Protein AF-A0A4Y8C7R5-F1 (afdb_monomer_lite)

Structure (mmCIF, N/CA/C/O backbone):
data_AF-A0A4Y8C7R5-F1
#
_entry.id   AF-A0A4Y8C7R5-F1
#
loop_
_atom_site.group_PDB
_atom_site.id
_atom_site.type_symbol
_atom_site.label_atom_id
_atom_site.label_alt_id
_atom_site.label_comp_id
_atom_site.label_asym_id
_atom_site.label_entity_id
_atom_site.label_seq_id
_atom_site.pdbx_PDB_ins_code
_atom_site.Cartn_x
_atom_site.Cartn_y
_atom_site.Cartn_z
_atom_site.occupancy
_atom_site.B_iso_or_equiv
_atom_site.auth_seq_id
_atom_site.auth_comp_id
_atom_site.auth_asym_id
_atom_site.auth_atom_id
_atom_site.pdbx_PDB_model_num
ATOM 1 N N . LEU A 1 1 ? -2.862 3.485 18.247 1.00 93.06 1 LEU A N 1
ATOM 2 C CA . LEU A 1 1 ? -3.913 4.277 17.556 1.00 93.06 1 LEU A CA 1
ATOM 3 C C . LEU A 1 1 ? -3.954 5.691 18.142 1.00 93.06 1 LEU A C 1
ATOM 5 O O . LEU A 1 1 ? -3.669 5.818 19.326 1.00 93.06 1 LEU A O 1
ATOM 9 N N . ARG A 1 2 ? -4.249 6.750 17.368 1.00 95.62 2 ARG A N 1
ATOM 10 C CA . ARG A 1 2 ? -4.486 8.093 17.945 1.00 95.62 2 ARG A CA 1
ATOM 11 C C . ARG A 1 2 ? -5.912 8.171 18.480 1.00 95.62 2 ARG A C 1
ATOM 13 O O . ARG A 1 2 ? -6.834 7.861 17.728 1.00 95.62 2 ARG A O 1
ATOM 20 N N . MET A 1 3 ? -6.077 8.527 19.752 1.00 94.94 3 MET A N 1
ATOM 21 C CA . MET A 1 3 ? -7.369 8.437 20.441 1.00 94.94 3 MET A CA 1
ATOM 22 C C . MET A 1 3 ? -7.666 9.693 21.265 1.00 94.94 3 MET A C 1
ATOM 24 O O . MET A 1 3 ? -6.744 10.327 21.791 1.00 94.94 3 MET A O 1
ATOM 28 N N . ASN A 1 4 ? -8.945 10.062 21.343 1.00 94.88 4 ASN A N 1
ATOM 29 C CA . ASN A 1 4 ? -9.436 11.081 22.273 1.00 94.88 4 ASN A CA 1
ATOM 30 C C . ASN A 1 4 ? -9.603 10.494 23.693 1.00 94.88 4 ASN A C 1
ATOM 32 O O . ASN A 1 4 ? -9.380 9.305 23.921 1.00 94.88 4 ASN A O 1
ATOM 36 N N . GLU A 1 5 ? -10.021 11.321 24.653 1.00 91.25 5 GLU A N 1
ATOM 37 C CA . GLU A 1 5 ? -10.247 10.908 26.051 1.00 91.25 5 GLU A CA 1
ATOM 38 C C . GLU A 1 5 ? -11.349 9.848 26.211 1.00 91.25 5 GLU A C 1
ATOM 40 O O . GLU A 1 5 ? -11.364 9.120 27.198 1.00 91.25 5 GLU A O 1
ATOM 45 N N . LYS A 1 6 ? -12.244 9.721 25.223 1.00 91.94 6 LYS A N 1
ATOM 46 C CA . LYS A 1 6 ? -13.325 8.724 25.191 1.00 91.94 6 LYS A CA 1
ATOM 47 C C . LYS A 1 6 ? -12.895 7.390 24.572 1.00 91.94 6 LYS A C 1
ATOM 49 O O . LYS A 1 6 ? -13.699 6.467 24.504 1.00 91.94 6 LYS A O 1
ATOM 54 N N . GLY A 1 7 ? -11.651 7.278 24.101 1.00 90.12 7 GLY A N 1
ATOM 55 C CA . GLY A 1 7 ? -11.149 6.073 23.442 1.00 90.12 7 GLY A CA 1
ATOM 56 C C . GLY A 1 7 ? -11.625 5.908 21.991 1.00 90.12 7 GLY A C 1
ATOM 57 O O . GLY A 1 7 ? -11.603 4.808 21.438 1.00 90.12 7 GLY A O 1
ATOM 58 N N . GLU A 1 8 ? -12.047 6.986 21.337 1.00 93.25 8 GLU A N 1
ATOM 59 C CA . GLU A 1 8 ? -12.423 6.979 19.922 1.00 93.25 8 GLU A CA 1
ATOM 60 C C . GLU A 1 8 ? -11.249 7.450 19.063 1.00 93.25 8 GLU A C 1
ATOM 62 O O . GLU A 1 8 ? -10.405 8.222 19.523 1.00 93.25 8 GLU A O 1
ATOM 67 N N . PHE A 1 9 ? -11.187 7.008 17.804 1.00 95.44 9 PHE A N 1
ATOM 68 C CA . PHE A 1 9 ? -10.166 7.490 16.877 1.00 95.44 9 PHE A CA 1
ATOM 69 C C . PHE A 1 9 ? -10.301 9.000 16.651 1.00 95.44 9 PHE A C 1
ATOM 71 O O . PHE A 1 9 ? -11.352 9.485 16.235 1.00 95.44 9 PHE A O 1
ATOM 78 N N . ASP A 1 10 ? -9.206 9.727 16.867 1.00 95.19 10 ASP A N 1
ATOM 79 C CA . ASP A 1 10 ? -9.136 11.170 16.659 1.00 95.19 10 ASP A CA 1
ATOM 80 C C . ASP A 1 10 ? -7.790 11.541 16.026 1.00 95.19 10 ASP A C 1
ATOM 82 O O . ASP A 1 10 ? -6.719 11.228 16.554 1.00 95.19 10 ASP A O 1
ATOM 86 N N . LYS A 1 11 ? -7.835 12.271 14.906 1.00 93.69 11 LYS A N 1
ATOM 87 C CA . LYS A 1 11 ? -6.648 12.785 14.208 1.00 93.69 11 LYS A CA 1
ATOM 88 C C . LYS A 1 11 ? -5.829 13.772 15.040 1.00 93.69 11 LYS A C 1
ATOM 90 O O . LYS A 1 11 ? -4.698 14.048 14.661 1.00 93.69 11 LYS A O 1
ATOM 95 N N . LYS A 1 12 ? -6.367 14.328 16.123 1.00 95.75 12 LYS A N 1
ATOM 96 C CA . LYS A 1 12 ? -5.662 15.207 17.067 1.00 95.75 12 LYS A CA 1
ATOM 97 C C . LYS A 1 12 ? -5.332 14.510 18.389 1.00 95.75 12 LYS A C 1
ATOM 99 O O . LYS A 1 12 ? -4.535 15.040 19.157 1.00 95.75 12 LYS A O 1
ATOM 104 N N . GLY A 1 13 ? -5.848 13.300 18.609 1.00 95.56 13 GLY A N 1
ATOM 105 C CA . GLY A 1 13 ? -5.606 12.501 19.807 1.00 95.56 13 GLY A CA 1
ATOM 106 C C . GLY A 1 13 ? -4.139 12.106 20.016 1.00 95.56 13 GLY A C 1
ATOM 107 O O . GLY A 1 13 ? -3.312 12.194 19.097 1.00 95.56 13 GLY A O 1
ATOM 108 N N . LYS A 1 14 ? -3.816 11.636 21.226 1.00 96.31 14 LYS A N 1
ATOM 109 C CA . LYS A 1 14 ? -2.492 11.079 21.567 1.00 96.31 14 LYS A CA 1
ATOM 110 C C . LYS A 1 14 ? -2.416 9.606 21.157 1.00 96.31 14 LYS A C 1
ATOM 112 O O . LYS A 1 14 ? -3.442 8.932 21.066 1.00 96.31 14 LYS A O 1
ATOM 117 N N . PHE A 1 15 ? -1.212 9.099 20.886 1.00 97.00 15 PHE A N 1
ATOM 118 C CA . PHE A 1 15 ? -1.026 7.677 20.591 1.00 97.00 15 PHE A CA 1
ATOM 119 C C . PHE A 1 15 ? -1.237 6.827 21.843 1.00 97.00 15 PHE A C 1
ATOM 121 O O . PHE A 1 15 ? -0.657 7.100 22.890 1.00 97.00 15 PHE A O 1
ATOM 128 N N . GLN A 1 16 ? -2.042 5.779 21.701 1.00 95.75 16 GLN A N 1
ATOM 129 C CA . GLN A 1 16 ? -2.288 4.769 22.724 1.00 95.75 16 GLN A CA 1
ATOM 130 C C . GLN A 1 16 ? -2.087 3.363 22.148 1.00 95.75 16 GLN A C 1
ATOM 132 O O . GLN A 1 16 ? -2.276 3.136 20.942 1.00 95.75 16 GLN A O 1
ATOM 137 N N . GLN A 1 17 ? -1.686 2.426 23.010 1.00 96.50 17 GLN A N 1
ATOM 138 C CA . GLN A 1 17 ? -1.593 1.007 22.670 1.00 96.50 17 GLN A CA 1
ATOM 139 C C . GLN A 1 17 ? -2.992 0.412 22.490 1.00 96.50 17 GLN A C 1
ATOM 141 O O . GLN A 1 17 ? -3.919 0.751 23.219 1.00 96.50 17 GLN A O 1
ATOM 146 N N . VAL A 1 18 ? -3.137 -0.468 21.504 1.00 96.25 18 VAL A N 1
ATOM 147 C CA . VAL A 1 18 ? -4.388 -1.167 21.191 1.00 96.25 18 VAL A CA 1
ATOM 148 C C . VAL A 1 18 ? -4.074 -2.584 20.723 1.00 96.25 18 VAL A C 1
ATOM 150 O O . VAL A 1 18 ? -2.961 -2.850 20.267 1.00 96.25 18 VAL A O 1
ATOM 153 N N . SER A 1 19 ? -5.054 -3.483 20.802 1.00 97.69 19 SER A N 1
ATOM 154 C CA . SER A 1 19 ? -4.948 -4.800 20.174 1.00 97.69 19 SER A CA 1
ATOM 155 C C . SER A 1 19 ? -4.909 -4.684 18.646 1.00 97.69 19 SER A C 1
ATOM 157 O O . SER A 1 19 ? -5.400 -3.712 18.064 1.00 97.69 19 SER A O 1
ATOM 159 N N . TRP A 1 20 ? -4.374 -5.715 17.989 1.00 98.25 20 TRP A N 1
ATOM 160 C CA . TRP A 1 20 ? -4.404 -5.827 16.528 1.00 98.25 20 TRP A CA 1
ATOM 161 C C . TRP A 1 20 ? -5.822 -5.755 15.967 1.00 98.25 20 TRP A C 1
ATOM 163 O O . TRP A 1 20 ? -6.047 -5.032 15.001 1.00 98.25 20 TRP A O 1
ATOM 173 N N . GLN A 1 21 ? -6.782 -6.427 16.613 1.00 98.25 21 GLN A N 1
ATOM 174 C CA . GLN A 1 21 ? -8.183 -6.387 16.196 1.00 98.25 21 GLN A CA 1
ATOM 175 C C . GLN A 1 21 ? -8.705 -4.948 16.162 1.00 98.25 21 GLN A C 1
ATOM 177 O O . GLN A 1 21 ? -9.178 -4.488 15.129 1.00 98.25 21 GLN A O 1
ATOM 182 N N . ARG A 1 22 ? -8.510 -4.185 17.247 1.00 96.56 22 ARG A N 1
ATOM 183 C CA . ARG A 1 22 ? -8.985 -2.798 17.312 1.00 96.56 22 ARG A CA 1
ATOM 184 C C . ARG A 1 22 ? -8.316 -1.903 16.266 1.00 96.56 22 ARG A C 1
ATOM 186 O O . ARG A 1 22 ? -8.958 -0.986 15.753 1.00 96.56 22 ARG A O 1
ATOM 193 N N . ALA A 1 23 ? -7.035 -2.134 15.974 1.00 97.25 23 ALA A N 1
ATOM 194 C CA . ALA A 1 23 ? -6.325 -1.398 14.934 1.00 97.25 23 ALA A CA 1
ATOM 195 C C . ALA A 1 23 ? -6.915 -1.684 13.543 1.00 97.25 23 ALA A C 1
ATOM 197 O O . ALA A 1 23 ? -7.201 -0.740 12.805 1.00 97.25 23 ALA A O 1
ATOM 198 N N . PHE A 1 24 ? -7.146 -2.959 13.216 1.00 98.38 24 PHE A N 1
ATOM 199 C CA . PHE A 1 24 ? -7.731 -3.351 11.935 1.00 98.38 24 PHE A CA 1
ATOM 200 C C . PHE A 1 24 ? -9.185 -2.898 11.780 1.00 98.38 24 PHE A C 1
ATOM 202 O O . PHE A 1 24 ? -9.522 -2.413 10.703 1.00 98.38 24 PHE A O 1
ATOM 209 N N . ASP A 1 25 ? -10.003 -2.930 12.837 1.00 97.94 25 ASP A N 1
ATOM 210 C CA . ASP A 1 25 ? -11.384 -2.421 12.794 1.00 97.94 25 ASP A CA 1
ATOM 211 C C . ASP A 1 25 ? -11.423 -0.935 12.390 1.00 97.94 25 ASP A C 1
ATOM 213 O O . ASP A 1 25 ? -12.257 -0.500 11.592 1.00 97.94 25 ASP A O 1
ATOM 217 N N . GLU A 1 26 ? -10.501 -0.126 12.928 1.00 97.69 26 GLU A N 1
ATOM 218 C CA . GLU A 1 26 ? -10.422 1.290 12.571 1.00 97.69 26 GLU A CA 1
ATOM 219 C C . GLU A 1 26 ? -9.878 1.486 11.148 1.00 97.69 26 GLU A C 1
ATOM 221 O O . GLU A 1 26 ? -10.410 2.310 10.404 1.00 97.69 26 GLU A O 1
ATOM 226 N N . MET A 1 27 ? -8.865 0.712 10.736 1.00 97.62 27 MET A N 1
ATOM 227 C CA . MET A 1 27 ? -8.351 0.749 9.361 1.00 97.62 27 MET A CA 1
ATOM 228 C C . MET A 1 27 ? -9.441 0.395 8.346 1.00 97.62 27 MET A C 1
ATOM 230 O O . MET A 1 27 ? -9.612 1.122 7.371 1.00 97.62 27 MET A O 1
ATOM 234 N N . GLU A 1 28 ? -10.212 -0.666 8.590 1.00 98.19 28 GLU A N 1
ATOM 235 C CA . GLU A 1 28 ? -11.317 -1.096 7.733 1.00 98.19 28 GLU A CA 1
ATOM 236 C C . GLU A 1 28 ? -12.394 -0.013 7.627 1.00 98.19 28 GLU A C 1
ATOM 238 O O . GLU A 1 28 ? -12.816 0.333 6.521 1.00 98.19 28 GLU A O 1
ATOM 243 N N . LYS A 1 29 ? -12.813 0.564 8.760 1.00 97.94 29 LYS A N 1
ATOM 244 C CA . LYS A 1 29 ? -13.812 1.638 8.795 1.00 97.94 29 LYS A CA 1
ATOM 245 C C . LYS A 1 29 ? -13.389 2.833 7.939 1.00 97.94 29 LYS A C 1
ATOM 247 O O . LYS A 1 29 ? -14.181 3.322 7.132 1.00 97.94 29 LYS A O 1
ATOM 252 N N . GLN A 1 30 ? -12.154 3.311 8.104 1.00 96.81 30 GLN A N 1
ATOM 253 C CA . GLN A 1 30 ? -11.653 4.467 7.351 1.00 96.81 30 GLN A CA 1
ATOM 254 C C . GLN A 1 30 ? -11.419 4.125 5.874 1.00 96.81 30 GLN A C 1
ATOM 256 O O . GLN A 1 30 ? -11.746 4.933 5.005 1.00 96.81 30 GLN A O 1
ATOM 261 N N . PHE A 1 31 ? -10.924 2.919 5.584 1.00 97.94 31 PHE A N 1
ATOM 262 C CA . PHE A 1 31 ? -10.749 2.423 4.223 1.00 97.94 31 PHE A CA 1
ATOM 263 C C . PHE A 1 31 ? -12.085 2.370 3.480 1.00 97.94 31 PHE A C 1
ATOM 265 O O . PHE A 1 31 ? -12.218 2.974 2.420 1.00 97.94 31 PHE A O 1
ATOM 272 N N . LYS A 1 32 ? -13.102 1.710 4.054 1.00 98.00 32 LYS A N 1
ATOM 273 C CA . LYS A 1 32 ? -14.443 1.609 3.459 1.00 98.00 32 LYS A CA 1
ATOM 274 C C . LYS A 1 32 ? -15.080 2.977 3.268 1.00 98.00 32 LYS A C 1
ATOM 276 O O . LYS A 1 32 ? -15.717 3.196 2.246 1.00 98.00 32 LYS A O 1
ATOM 281 N N . LYS A 1 33 ? -14.885 3.912 4.205 1.00 97.94 33 LYS A N 1
ATOM 282 C CA . LYS A 1 33 ? -15.355 5.293 4.042 1.00 97.94 33 LYS A CA 1
ATOM 283 C C . LYS A 1 33 ? -14.766 5.934 2.779 1.00 97.94 33 LYS A C 1
ATOM 285 O O . LYS A 1 33 ? -15.529 6.376 1.928 1.00 97.94 33 LYS A O 1
ATOM 290 N N . ALA A 1 34 ? -13.438 5.951 2.647 1.00 97.94 34 ALA A N 1
ATOM 291 C CA . ALA A 1 34 ? -12.767 6.556 1.495 1.00 97.94 34 ALA A CA 1
ATOM 292 C C . ALA A 1 34 ? -13.106 5.834 0.181 1.00 97.94 34 ALA A C 1
ATOM 294 O O . ALA A 1 34 ? -13.383 6.478 -0.827 1.00 97.94 34 ALA A O 1
ATOM 295 N N . TYR A 1 35 ? -13.140 4.501 0.208 1.00 97.75 35 TYR A N 1
ATOM 296 C CA . TYR A 1 35 ? -13.466 3.683 -0.956 1.00 97.75 35 TYR A CA 1
ATOM 297 C C . TYR A 1 35 ? -14.916 3.875 -1.417 1.00 97.75 35 TYR A C 1
ATOM 299 O O . TYR A 1 35 ? -15.170 3.942 -2.612 1.00 97.75 35 TYR A O 1
ATOM 307 N N . ASN A 1 36 ? -15.880 3.998 -0.501 1.00 98.19 36 ASN A N 1
ATOM 308 C CA . ASN A 1 36 ? -17.281 4.226 -0.868 1.00 98.19 36 ASN A CA 1
ATOM 309 C C . ASN A 1 36 ? -17.521 5.640 -1.419 1.00 98.19 36 ASN A C 1
ATOM 311 O O . ASN A 1 36 ? -18.402 5.820 -2.25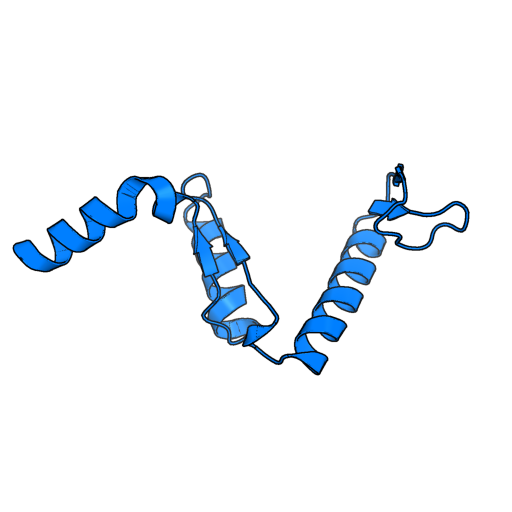2 1.00 98.19 36 ASN A O 1
ATOM 315 N N . GLU A 1 37 ? -16.760 6.634 -0.953 1.00 98.44 37 GLU A N 1
ATOM 316 C CA . GLU A 1 37 ? -16.897 8.034 -1.377 1.00 98.44 37 GLU A CA 1
ATOM 317 C C . GLU A 1 37 ? -16.199 8.314 -2.717 1.00 98.44 37 GLU A C 1
ATOM 319 O O . GLU A 1 37 ? -16.749 9.004 -3.571 1.00 98.44 37 GLU A O 1
ATOM 324 N N . LEU A 1 38 ? -14.996 7.769 -2.912 1.00 98.25 38 LEU A N 1
ATOM 325 C CA . LEU A 1 38 ? -14.123 8.097 -4.047 1.00 98.25 38 LEU A CA 1
ATOM 326 C C . LEU A 1 38 ? -13.895 6.911 -4.998 1.00 98.25 38 LEU A C 1
ATOM 328 O O . LEU A 1 38 ? -13.262 7.058 -6.041 1.00 98.25 38 LEU A O 1
ATOM 332 N N . GLY A 1 39 ? -14.382 5.718 -4.658 1.00 97.50 39 GLY A N 1
ATOM 333 C CA . GLY A 1 39 ? -14.090 4.497 -5.401 1.00 97.50 39 GLY A CA 1
ATOM 334 C C . GLY A 1 39 ? -12.614 4.097 -5.316 1.00 97.50 39 GLY A C 1
ATOM 335 O O . GLY A 1 39 ? -11.890 4.425 -4.372 1.00 97.50 39 GLY A O 1
ATOM 336 N N . VAL A 1 40 ? -12.146 3.397 -6.352 1.00 97.50 40 VAL A N 1
ATOM 337 C CA . VAL A 1 40 ? -10.775 2.857 -6.439 1.00 97.50 40 VAL A CA 1
ATOM 338 C C . VAL A 1 40 ? -9.681 3.934 -6.425 1.00 97.50 40 VAL A C 1
ATOM 340 O O . VAL A 1 40 ? -8.532 3.636 -6.100 1.00 97.50 40 VAL A O 1
ATOM 343 N N . THR A 1 41 ? -10.010 5.184 -6.764 1.00 97.06 41 THR A N 1
ATOM 344 C CA . THR A 1 41 ? -9.050 6.299 -6.780 1.00 97.06 41 THR A CA 1
ATOM 345 C C . THR A 1 41 ? -8.820 6.901 -5.393 1.00 97.06 41 THR A C 1
ATOM 347 O O . THR A 1 41 ? -7.810 7.571 -5.194 1.00 97.06 41 THR A O 1
ATOM 350 N N . GLY A 1 42 ? -9.701 6.630 -4.421 1.00 97.19 42 GLY A N 1
ATOM 351 C CA . GLY A 1 42 ? -9.584 7.116 -3.041 1.00 97.19 42 GLY A CA 1
ATOM 352 C C . GLY A 1 42 ? -8.585 6.361 -2.168 1.00 97.19 42 GLY A C 1
ATOM 353 O O . GLY A 1 42 ? -8.319 6.774 -1.042 1.00 97.19 42 GLY A O 1
ATOM 354 N N . ILE A 1 43 ? -8.048 5.249 -2.666 1.00 97.81 43 ILE A N 1
ATOM 355 C CA . ILE A 1 43 ? -7.118 4.379 -1.949 1.00 97.81 43 ILE A CA 1
ATOM 356 C C . ILE A 1 43 ? -5.759 4.422 -2.631 1.00 97.81 43 ILE A C 1
ATOM 358 O O . ILE A 1 43 ? -5.683 4.498 -3.857 1.00 97.81 43 ILE A O 1
ATOM 362 N N . GLY A 1 44 ? -4.691 4.317 -1.843 1.00 97.62 44 GLY A N 1
ATOM 363 C CA . GLY A 1 44 ? -3.350 4.111 -2.367 1.00 97.62 44 GLY A CA 1
ATOM 364 C C . GLY A 1 44 ? -2.415 3.426 -1.376 1.00 97.62 44 GLY A C 1
ATOM 365 O O . GLY A 1 44 ? -2.672 3.402 -0.172 1.00 97.62 44 GLY A O 1
ATOM 366 N N . ILE A 1 45 ? -1.327 2.866 -1.902 1.00 98.38 45 ILE A N 1
ATOM 367 C CA . ILE A 1 45 ? -0.230 2.268 -1.137 1.00 98.38 45 ILE A CA 1
ATOM 368 C C . ILE A 1 45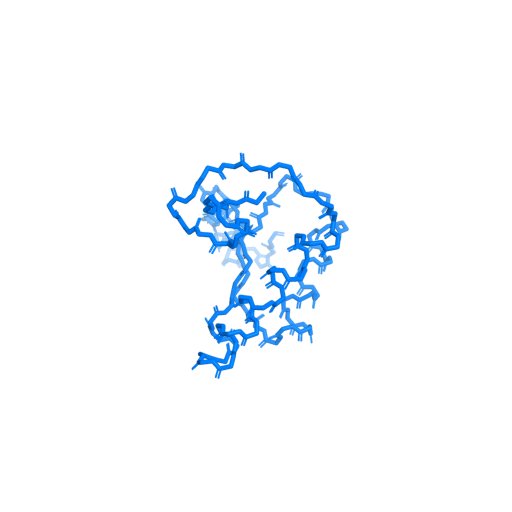 ? 1.067 2.985 -1.514 1.00 98.38 45 ILE A C 1
ATOM 370 O O . ILE A 1 45 ? 1.429 3.037 -2.687 1.00 98.38 45 ILE A O 1
ATOM 374 N N . PHE A 1 46 ? 1.789 3.497 -0.520 1.00 98.50 46 PHE A N 1
ATOM 375 C CA . PHE A 1 46 ? 3.147 4.001 -0.713 1.00 98.50 46 PHE A CA 1
ATOM 376 C C . PHE A 1 46 ? 4.144 2.934 -0.256 1.00 98.50 46 PHE A C 1
ATOM 378 O O . PHE A 1 46 ? 4.275 2.673 0.940 1.00 98.50 46 PHE A O 1
ATOM 385 N N . GLY A 1 47 ? 4.759 2.251 -1.221 1.00 98.12 47 GLY A N 1
ATOM 386 C CA . GLY A 1 47 ? 5.635 1.102 -0.987 1.00 98.12 47 GLY A CA 1
ATOM 387 C C . GLY A 1 47 ? 7.100 1.484 -0.772 1.00 98.12 47 GLY A C 1
ATOM 388 O O . GLY A 1 47 ? 7.467 2.659 -0.707 1.00 98.12 47 GLY A O 1
ATOM 389 N N . SER A 1 48 ? 7.972 0.478 -0.716 1.00 98.38 48 SER A N 1
ATOM 390 C CA . SER A 1 48 ? 9.410 0.696 -0.556 1.00 98.38 48 SER A CA 1
ATOM 391 C C . SER A 1 48 ? 10.248 -0.328 -1.316 1.00 98.38 48 SER A C 1
ATOM 393 O O . SER A 1 48 ? 9.889 -1.501 -1.375 1.00 98.38 48 SER A O 1
ATOM 395 N N . GLY A 1 49 ? 11.403 0.105 -1.832 1.00 98.25 49 GLY A N 1
ATOM 396 C CA . GLY A 1 49 ? 12.464 -0.786 -2.316 1.00 98.25 49 GLY A CA 1
ATOM 397 C C . GLY A 1 49 ? 13.193 -1.550 -1.199 1.00 98.25 49 GLY A C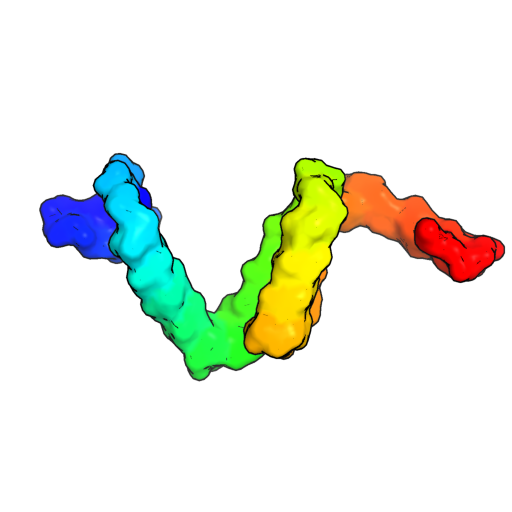 1
ATOM 398 O O . GLY A 1 49 ? 14.033 -2.391 -1.486 1.00 98.25 49 GLY A O 1
ATOM 399 N N . GLN A 1 50 ? 12.883 -1.264 0.070 1.00 98.56 50 GLN A N 1
ATOM 400 C CA . GLN A 1 50 ? 13.415 -1.970 1.245 1.00 98.56 50 GLN A CA 1
ATOM 401 C C . GLN A 1 50 ? 12.520 -3.134 1.696 1.00 98.56 50 GLN A C 1
ATOM 403 O O . GLN A 1 50 ? 12.852 -3.816 2.661 1.00 98.56 50 GLN A O 1
ATOM 408 N N . TYR A 1 51 ? 11.377 -3.343 1.040 1.00 98.50 51 TYR A N 1
ATOM 409 C CA . TYR A 1 51 ? 10.577 -4.544 1.246 1.00 98.50 51 TYR A CA 1
ATOM 410 C C . TYR A 1 51 ? 11.326 -5.786 0.773 1.00 98.50 51 TYR A C 1
ATOM 412 O O . TYR A 1 51 ? 12.137 -5.740 -0.153 1.00 98.50 51 TYR A O 1
ATOM 420 N N . THR A 1 52 ? 10.984 -6.928 1.359 1.00 98.75 52 THR A N 1
ATOM 421 C CA . THR A 1 52 ? 11.244 -8.207 0.703 1.00 98.75 52 THR A CA 1
ATOM 422 C C . THR A 1 52 ? 10.468 -8.280 -0.614 1.00 98.75 52 THR A C 1
ATOM 424 O O . THR A 1 52 ? 9.431 -7.632 -0.802 1.00 98.75 52 THR A O 1
ATOM 427 N N . ILE A 1 53 ? 10.938 -9.122 -1.536 1.00 98.56 53 ILE A N 1
ATOM 428 C CA . ILE A 1 53 ? 10.258 -9.345 -2.820 1.00 98.56 53 ILE A CA 1
ATOM 429 C C . ILE A 1 53 ? 8.808 -9.808 -2.587 1.00 98.56 53 ILE A C 1
ATOM 431 O O . ILE A 1 53 ? 7.883 -9.370 -3.271 1.00 98.56 53 ILE A O 1
ATOM 435 N N . GLN A 1 54 ? 8.596 -10.665 -1.586 1.00 98.75 54 GLN A N 1
ATOM 436 C CA . GLN A 1 54 ? 7.297 -11.229 -1.237 1.00 98.75 54 GLN A CA 1
ATOM 437 C C . GLN A 1 54 ? 6.337 -10.165 -0.693 1.00 98.75 54 GLN A C 1
ATOM 439 O O . GLN A 1 54 ? 5.175 -10.143 -1.098 1.00 98.75 54 GLN A O 1
ATOM 444 N N . GLU A 1 55 ? 6.805 -9.264 0.175 1.00 98.75 55 GLU A N 1
ATOM 445 C CA . GLU A 1 55 ? 6.001 -8.139 0.673 1.00 98.75 55 GLU A CA 1
ATOM 446 C C . GLU A 1 55 ? 5.604 -7.193 -0.463 1.00 98.75 55 GLU A C 1
ATOM 448 O O . GLU A 1 55 ? 4.436 -6.811 -0.564 1.00 98.75 55 GLU A O 1
ATOM 453 N N . GLY A 1 56 ? 6.539 -6.876 -1.368 1.00 98.69 56 GLY A N 1
ATOM 454 C CA . GLY A 1 56 ? 6.256 -6.072 -2.559 1.00 98.69 56 GLY A CA 1
ATOM 455 C C . GLY A 1 56 ? 5.188 -6.713 -3.450 1.00 98.69 56 GLY A C 1
ATOM 456 O O . GLY A 1 56 ? 4.220 -6.057 -3.842 1.00 98.69 56 GLY A O 1
ATOM 457 N N . TYR A 1 57 ? 5.306 -8.017 -3.710 1.00 98.69 57 TYR A N 1
ATOM 458 C CA . TYR A 1 57 ? 4.325 -8.763 -4.498 1.00 98.69 57 TYR A CA 1
ATOM 459 C C . TYR A 1 57 ? 2.953 -8.842 -3.811 1.00 98.69 57 TYR A C 1
ATOM 461 O O . TYR A 1 57 ? 1.919 -8.669 -4.463 1.00 98.69 57 TYR A O 1
ATOM 469 N N . ALA A 1 58 ? 2.922 -9.056 -2.493 1.00 98.81 58 ALA A N 1
ATOM 470 C CA . ALA A 1 58 ? 1.688 -9.077 -1.715 1.00 98.81 58 ALA A CA 1
ATOM 471 C C . ALA A 1 58 ? 0.980 -7.713 -1.741 1.00 98.81 58 ALA A C 1
ATOM 473 O O . ALA A 1 58 ? -0.223 -7.662 -2.004 1.00 98.81 58 ALA A O 1
ATOM 474 N N . ALA A 1 59 ? 1.717 -6.610 -1.559 1.00 98.62 59 ALA A N 1
ATOM 475 C CA . ALA A 1 59 ? 1.180 -5.253 -1.653 1.00 98.62 59 ALA A CA 1
ATOM 476 C C . ALA A 1 59 ? 0.635 -4.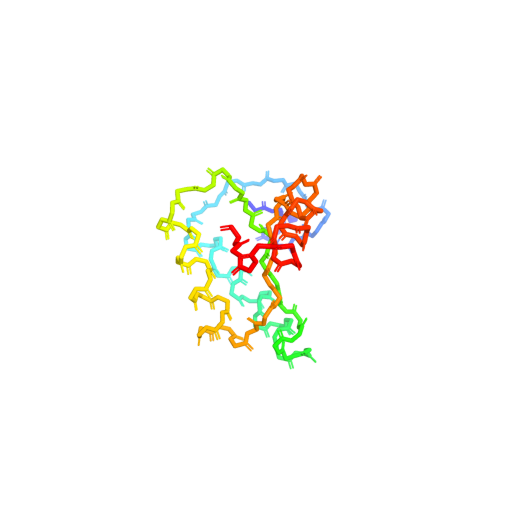950 -3.059 1.00 98.62 59 ALA A C 1
ATOM 478 O O . ALA A 1 59 ? -0.464 -4.409 -3.196 1.00 98.62 59 ALA A O 1
ATOM 479 N N . LEU A 1 60 ? 1.356 -5.362 -4.108 1.00 98.38 60 LEU A N 1
ATOM 480 C CA . LEU A 1 60 ? 0.932 -5.197 -5.499 1.00 98.38 60 LEU A CA 1
ATOM 481 C C . LEU A 1 60 ? -0.359 -5.968 -5.799 1.00 98.38 60 LEU A C 1
ATOM 483 O O . LEU A 1 60 ? -1.279 -5.412 -6.403 1.00 98.38 60 LEU A O 1
ATOM 487 N N . LYS A 1 61 ? -0.458 -7.228 -5.351 1.00 98.69 61 LYS A N 1
ATOM 488 C CA . LYS A 1 61 ? -1.680 -8.033 -5.492 1.00 98.69 61 LYS A CA 1
ATOM 489 C C . LYS A 1 61 ? -2.840 -7.441 -4.704 1.00 98.69 61 LYS A C 1
ATOM 491 O O . LYS A 1 61 ? -3.947 -7.376 -5.234 1.00 98.69 61 LYS A O 1
ATOM 496 N N . LEU A 1 62 ? -2.598 -6.990 -3.476 1.00 98.50 62 LEU A N 1
ATOM 497 C CA . LEU A 1 62 ? -3.623 -6.350 -2.659 1.00 98.50 62 LEU A CA 1
ATOM 498 C C . LEU A 1 62 ? -4.171 -5.097 -3.352 1.00 98.50 62 LEU A C 1
ATOM 500 O O . LEU A 1 62 ? -5.383 -4.973 -3.490 1.00 98.50 62 LEU A O 1
ATOM 504 N N . ALA A 1 63 ? -3.300 -4.217 -3.854 1.00 98.31 63 ALA A N 1
ATOM 505 C CA . ALA A 1 63 ? -3.714 -3.005 -4.557 1.00 98.31 63 ALA A CA 1
ATOM 506 C C . ALA A 1 63 ? -4.455 -3.313 -5.868 1.00 98.31 63 ALA A C 1
ATOM 508 O O . ALA A 1 63 ? -5.599 -2.896 -6.048 1.00 98.31 63 ALA A O 1
ATOM 509 N N . LYS A 1 64 ? -3.823 -4.065 -6.779 1.00 98.50 64 LYS A N 1
ATOM 510 C CA . LYS A 1 64 ? -4.323 -4.236 -8.152 1.00 98.50 64 LYS A CA 1
ATOM 511 C C . LYS A 1 64 ? -5.451 -5.256 -8.261 1.00 98.50 64 LYS A C 1
ATOM 513 O O . LYS A 1 64 ? -6.414 -5.008 -8.979 1.00 98.50 64 LYS A O 1
ATOM 518 N N . ALA A 1 65 ? -5.350 -6.391 -7.570 1.00 98.31 65 ALA A N 1
ATOM 519 C CA . ALA A 1 65 ? -6.356 -7.451 -7.647 1.00 98.31 65 ALA A CA 1
ATOM 520 C C . ALA A 1 65 ? -7.423 -7.320 -6.552 1.00 98.31 65 ALA A C 1
ATOM 522 O O . ALA A 1 65 ? -8.600 -7.531 -6.829 1.00 98.31 65 ALA A O 1
ATOM 523 N N . GLY A 1 66 ? -7.023 -6.953 -5.330 1.00 97.75 66 GLY A N 1
ATOM 524 C CA . GLY A 1 66 ? -7.943 -6.783 -4.203 1.00 97.75 66 GLY A CA 1
ATOM 525 C C . GLY A 1 66 ? -8.739 -5.483 -4.299 1.00 97.75 66 GLY A C 1
ATOM 526 O O . GLY A 1 66 ? -9.943 -5.492 -4.531 1.00 97.75 66 GLY A O 1
ATOM 527 N N . PHE A 1 67 ? -8.054 -4.351 -4.152 1.00 97.62 67 PHE A N 1
ATOM 528 C CA . PHE A 1 67 ? -8.665 -3.018 -4.125 1.00 97.62 67 PHE A CA 1
ATOM 529 C C . PHE A 1 67 ? -8.948 -2.443 -5.512 1.00 97.62 67 PHE A C 1
ATOM 531 O O . PHE A 1 67 ? -9.538 -1.372 -5.624 1.00 97.62 67 PHE A O 1
ATOM 538 N N . ARG A 1 68 ? -8.529 -3.144 -6.572 1.00 98.00 68 ARG A N 1
ATOM 539 C CA . ARG A 1 68 ? -8.740 -2.759 -7.974 1.00 98.00 68 ARG A CA 1
ATOM 540 C C . ARG A 1 68 ? -8.227 -1.356 -8.305 1.00 98.00 68 ARG A C 1
ATOM 542 O O . ARG A 1 68 ? -8.807 -0.658 -9.133 1.00 98.00 68 ARG A O 1
ATOM 549 N N . THR A 1 69 ? -7.121 -0.962 -7.678 1.00 98.00 69 THR A N 1
ATOM 550 C CA . THR A 1 69 ? -6.472 0.330 -7.896 1.00 98.00 69 THR A CA 1
ATOM 551 C C . THR A 1 69 ? -5.059 0.161 -8.439 1.00 98.00 69 THR A C 1
ATOM 553 O O . THR A 1 69 ? -4.340 -0.779 -8.098 1.00 98.00 69 THR A O 1
ATOM 556 N N . ASN A 1 70 ? -4.646 1.105 -9.284 1.00 98.25 70 ASN A N 1
ATOM 557 C CA . ASN A 1 70 ? -3.259 1.243 -9.722 1.00 98.25 70 ASN A CA 1
ATOM 558 C C . ASN A 1 70 ? -2.474 2.250 -8.874 1.00 98.25 70 ASN A C 1
ATOM 560 O O . ASN A 1 70 ? -1.304 2.480 -9.163 1.00 98.25 70 ASN A O 1
ATOM 564 N N . ASN A 1 71 ? -3.089 2.814 -7.830 1.00 98.31 71 ASN A N 1
ATOM 565 C CA . ASN A 1 71 ? -2.468 3.765 -6.914 1.00 98.31 71 ASN A CA 1
ATOM 566 C C . ASN A 1 71 ? -1.511 3.048 -5.951 1.00 98.31 71 ASN A C 1
ATOM 568 O O . ASN A 1 71 ? -1.754 2.938 -4.750 1.00 98.31 71 ASN A O 1
ATOM 572 N N . ILE A 1 72 ? -0.424 2.516 -6.487 1.00 98.56 72 ILE A N 1
ATOM 573 C CA . ILE A 1 72 ? 0.671 1.940 -5.722 1.00 98.56 72 ILE A CA 1
ATOM 574 C C . ILE A 1 72 ? 1.978 2.414 -6.336 1.00 98.56 72 ILE A C 1
ATOM 576 O O . ILE A 1 72 ? 2.200 2.219 -7.528 1.00 98.56 72 ILE A O 1
ATOM 580 N N . ASP A 1 73 ? 2.825 3.038 -5.524 1.00 98.56 73 ASP A N 1
ATOM 581 C CA . ASP A 1 73 ? 4.107 3.569 -5.981 1.00 98.56 73 ASP A CA 1
ATOM 582 C C . ASP A 1 73 ? 5.136 3.523 -4.835 1.00 98.56 73 ASP A C 1
ATOM 584 O O . ASP A 1 73 ? 4.771 3.785 -3.683 1.00 98.56 73 ASP A O 1
ATOM 588 N N . PRO A 1 74 ? 6.391 3.115 -5.088 1.00 98.62 74 PRO A N 1
ATOM 589 C CA . PRO A 1 74 ? 7.397 2.968 -4.044 1.00 98.62 74 PRO A CA 1
ATOM 590 C C . PRO A 1 74 ? 8.267 4.218 -3.870 1.00 98.62 74 PRO A C 1
ATOM 59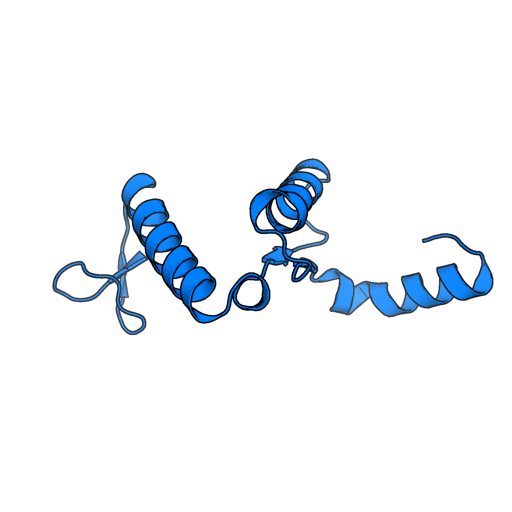2 O O . PRO A 1 74 ? 8.427 5.025 -4.785 1.00 98.62 74 PRO A O 1
ATOM 595 N N . ASN A 1 75 ? 8.985 4.296 -2.746 1.00 98.56 75 ASN A N 1
ATOM 596 C CA . ASN A 1 75 ? 10.060 5.283 -2.569 1.00 98.56 75 ASN A CA 1
ATOM 597 C C . ASN A 1 75 ? 11.150 5.229 -3.665 1.00 98.56 75 ASN A C 1
ATOM 599 O O . ASN A 1 75 ? 11.822 6.233 -3.896 1.00 98.56 75 ASN A O 1
ATOM 603 N N . ALA A 1 76 ? 11.288 4.114 -4.395 1.00 98.19 76 ALA A N 1
ATOM 604 C CA . ALA A 1 76 ? 12.179 4.000 -5.547 1.00 98.19 76 ALA A CA 1
ATOM 605 C C . ALA A 1 76 ? 11.844 5.006 -6.664 1.00 98.19 76 ALA A C 1
ATOM 607 O O . ALA A 1 76 ? 12.739 5.359 -7.433 1.00 98.19 76 ALA A O 1
ATOM 608 N N . ARG A 1 77 ? 10.618 5.561 -6.708 1.00 98.44 77 ARG A N 1
ATOM 609 C CA . ARG A 1 77 ? 10.298 6.700 -7.582 1.00 98.44 77 ARG A CA 1
ATOM 610 C C . ARG A 1 77 ? 11.213 7.900 -7.335 1.00 98.44 77 ARG A C 1
ATOM 612 O O . ARG A 1 77 ? 11.590 8.585 -8.279 1.00 98.44 77 ARG A O 1
ATOM 619 N N . HIS A 1 78 ? 11.614 8.131 -6.090 1.00 98.38 78 HIS A N 1
ATOM 620 C CA . HIS A 1 78 ? 12.513 9.225 -5.725 1.00 98.38 78 HIS A CA 1
ATOM 621 C C . HIS A 1 78 ? 14.000 8.891 -5.906 1.00 98.38 78 HIS A C 1
ATOM 623 O O . HIS A 1 78 ? 14.838 9.744 -5.635 1.00 98.38 78 HIS A O 1
ATOM 629 N N . CYS A 1 79 ? 14.339 7.672 -6.334 1.00 98.25 79 CYS A N 1
ATOM 630 C CA . CYS A 1 79 ? 15.724 7.218 -6.439 1.00 98.25 79 CYS A CA 1
ATOM 631 C C . CYS A 1 79 ? 16.062 6.737 -7.855 1.00 98.25 79 CYS A C 1
ATOM 633 O O . CYS A 1 79 ? 16.881 7.351 -8.532 1.00 98.25 79 CYS A O 1
ATOM 635 N N . MET A 1 80 ? 15.396 5.685 -8.334 1.00 98.31 80 MET A N 1
ATOM 636 C CA . MET A 1 80 ? 15.818 4.947 -9.529 1.00 98.31 80 MET A CA 1
ATOM 637 C C . MET A 1 80 ? 14.944 5.192 -10.764 1.00 98.31 80 MET A C 1
ATOM 639 O O . MET A 1 80 ? 15.323 4.772 -11.852 1.00 98.31 80 MET A O 1
ATOM 643 N N . ALA A 1 81 ? 13.814 5.903 -10.648 1.00 98.00 81 ALA A N 1
ATOM 644 C CA . ALA A 1 81 ? 12.868 6.075 -11.760 1.00 98.00 81 ALA A CA 1
ATOM 645 C C . ALA A 1 81 ? 13.500 6.632 -13.049 1.00 98.00 81 ALA A C 1
ATOM 647 O O . ALA A 1 81 ? 13.171 6.162 -14.137 1.00 98.00 81 ALA A O 1
ATOM 648 N N . SER A 1 82 ? 14.419 7.598 -12.947 1.00 98.31 82 SER A N 1
ATOM 649 C CA . SER A 1 82 ? 15.100 8.156 -14.124 1.00 98.31 82 SER A CA 1
ATOM 650 C C . SER A 1 82 ? 15.967 7.119 -14.841 1.00 98.31 82 SER A C 1
ATOM 652 O O . SER A 1 82 ? 16.004 7.100 -16.069 1.00 98.31 82 SER A O 1
ATOM 654 N N . ALA A 1 83 ? 16.636 6.243 -14.085 1.00 98.12 83 ALA A N 1
ATOM 655 C CA . ALA A 1 83 ? 17.443 5.169 -14.652 1.00 98.12 83 ALA A CA 1
ATOM 656 C C . ALA A 1 83 ? 16.554 4.146 -15.371 1.00 98.12 83 ALA A C 1
ATOM 658 O O . ALA A 1 83 ? 16.816 3.854 -16.532 1.00 98.12 83 ALA A O 1
ATOM 659 N N . VAL A 1 84 ? 15.465 3.700 -14.731 1.00 98.19 84 VAL A N 1
ATOM 660 C CA . VAL A 1 84 ? 14.489 2.761 -15.320 1.00 98.19 84 VAL A CA 1
ATOM 661 C C . VAL A 1 84 ? 14.001 3.249 -16.684 1.00 98.19 84 VAL A C 1
ATOM 663 O O . VAL A 1 84 ? 14.059 2.525 -17.675 1.00 98.19 84 VAL A O 1
ATOM 666 N N . VAL A 1 85 ? 13.562 4.510 -16.772 1.00 98.31 85 VAL A N 1
ATOM 667 C CA . VAL A 1 85 ? 13.058 5.063 -18.040 1.00 98.31 85 VAL A CA 1
ATOM 668 C C . VAL A 1 85 ? 14.164 5.137 -19.097 1.00 98.31 85 VAL A C 1
ATOM 670 O O . VAL A 1 85 ? 13.914 4.796 -20.253 1.00 98.31 85 VAL A O 1
ATOM 673 N N . GLY A 1 86 ? 15.385 5.526 -18.716 1.00 98.50 86 GLY A N 1
ATOM 674 C CA . GLY A 1 86 ? 16.527 5.556 -19.632 1.00 98.50 86 GLY A CA 1
ATOM 675 C C . GLY A 1 86 ? 16.900 4.171 -20.173 1.00 98.50 86 GLY A C 1
ATOM 676 O O . GLY A 1 86 ? 17.122 4.024 -21.379 1.00 98.50 86 GLY A O 1
ATOM 677 N N . PHE A 1 87 ? 16.914 3.148 -19.312 1.00 98.56 87 PHE A N 1
ATOM 678 C CA . PHE A 1 87 ? 17.202 1.768 -19.705 1.00 98.56 87 PHE A CA 1
ATOM 679 C C . PHE A 1 87 ? 16.119 1.202 -20.629 1.00 98.56 87 PHE A C 1
ATOM 681 O O . PHE A 1 87 ? 16.441 0.676 -21.696 1.00 98.56 87 PHE A O 1
ATOM 688 N N . MET A 1 88 ? 14.843 1.424 -20.313 1.00 98.38 88 MET A N 1
ATOM 689 C CA . MET A 1 88 ? 13.730 0.996 -21.162 1.00 98.38 88 MET A CA 1
ATOM 690 C C . MET A 1 88 ? 13.768 1.635 -22.555 1.00 98.38 88 MET A C 1
ATOM 692 O O . MET A 1 88 ? 13.534 0.951 -23.548 1.00 98.38 88 MET A O 1
ATOM 696 N N . GLN A 1 89 ? 14.085 2.929 -22.655 1.00 98.38 89 GLN A N 1
ATOM 697 C CA . GLN A 1 89 ? 14.150 3.634 -23.942 1.00 98.38 89 GLN A CA 1
ATOM 698 C C . GLN A 1 89 ? 15.352 3.223 -24.800 1.00 98.38 89 GLN A C 1
ATOM 700 O O . GLN A 1 89 ? 15.250 3.214 -26.024 1.00 98.38 89 GLN A O 1
ATOM 705 N N . THR A 1 90 ? 16.484 2.903 -24.170 1.00 98.38 90 THR A N 1
ATOM 706 C CA . THR A 1 90 ? 17.747 2.642 -24.881 1.00 98.38 90 THR A CA 1
ATOM 707 C C . THR A 1 90 ? 17.947 1.157 -25.174 1.00 98.38 90 THR A C 1
ATOM 709 O O . THR A 1 90 ? 18.455 0.796 -26.233 1.00 98.38 90 THR A O 1
ATOM 712 N N . PHE A 1 91 ? 17.546 0.293 -24.240 1.00 98.19 91 PHE A N 1
ATOM 713 C CA . PHE A 1 91 ? 17.856 -1.137 -24.251 1.00 98.19 91 PHE A CA 1
ATOM 714 C C . PHE A 1 91 ? 16.615 -2.037 -24.172 1.00 98.19 91 PHE A C 1
ATOM 716 O O . PHE A 1 91 ? 16.730 -3.234 -24.418 1.00 98.19 91 PHE A O 1
ATOM 723 N N . GLY A 1 92 ? 15.433 -1.496 -23.851 1.00 97.06 92 GLY A N 1
ATOM 724 C CA . GLY A 1 92 ? 14.190 -2.274 -23.769 1.00 97.06 92 GLY A CA 1
ATOM 725 C C . GLY A 1 92 ? 14.086 -3.196 -22.548 1.00 97.06 92 GLY A C 1
ATOM 726 O O . GLY A 1 92 ? 13.263 -4.109 -22.554 1.00 97.06 92 GLY A O 1
ATOM 727 N N . VAL A 1 93 ? 14.910 -2.976 -21.522 1.00 93.94 93 VAL A N 1
ATOM 728 C CA . VAL A 1 93 ? 14.909 -3.723 -20.257 1.00 93.94 93 VAL A CA 1
ATOM 729 C C . VAL A 1 93 ? 14.911 -2.744 -19.085 1.00 93.94 93 VAL A C 1
ATOM 731 O O . VAL A 1 93 ? 15.446 -1.646 -19.220 1.00 93.94 93 VAL A O 1
ATOM 734 N N . ASP A 1 94 ? 14.283 -3.143 -17.983 1.00 86.44 94 ASP A N 1
ATOM 735 C CA . ASP A 1 94 ? 14.337 -2.489 -16.669 1.00 86.44 94 ASP A CA 1
ATOM 736 C C . ASP A 1 94 ? 15.374 -3.210 -15.795 1.00 86.44 94 ASP A C 1
ATOM 738 O O . ASP A 1 94 ? 15.254 -4.456 -15.674 1.00 86.44 94 ASP A O 1
#

Sequence (94 aa):
LRMNEKGEFDKKGKFQQVSWQRAFDEMEKQFKKAYNELGVTGIGIFGSGQYTIQEGYAALKLAKAGFRTNNIDPNARHCMASAVVGFMQTFGVD

Foldseek 3Di:
DFADPVRDDDPPGDDDDDDPVVVVVVVVVVVCVQCVVPNLVSDAAEAEPPDDPVVVVVRVCCNCVNSVHPRYYYPCCVPCVVVQVVCCVPPVGD

Radius of gyration: 17.7 Å; chains: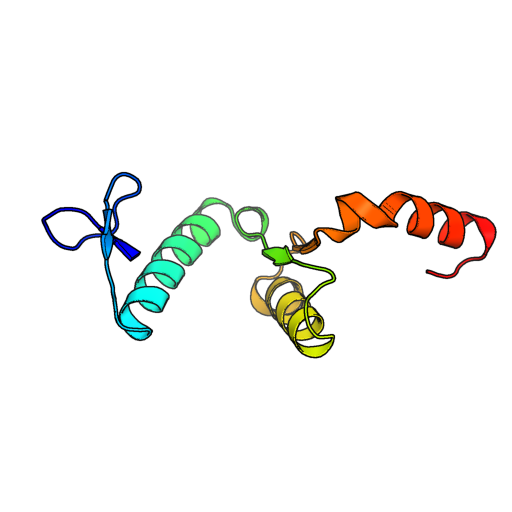 1; bounding box: 35×26×51 Å

pLDDT: mean 97.3, std 2.05, range [86.44, 98.81]

Secondary structure (DSSP, 8-state):
-EE-TTS-B-TTSEE----HHHHHHHHHHHHHHHHHHHGGGG--EEE-TTS-HHHHHHHHHIIIIIS----EEEGGGGTTHHHHHHHHHHHS--